Protein AF-A0A1B6HW30-F1 (afdb_monomer)

Foldseek 3Di:
DVVVVVVVVVVVVVVVVVVVVVVVVVVVVVVLVVLQQQQAAPPPRAGEAQQWWAFPVGHTHHPVVVVVDQADPPPRGGTDPDRPPVVNVSSVPRFHAQRLVVQPDPDTNDDPPCNVVPPSD

Nearest PDB structures (foldseek):
  3lrq-assembly1_A  TM=7.483E-01  e=4.569E-03  Homo sapiens
  3eb5-assembly1_A-2  TM=7.334E-01  e=6.913E-03  Homo sapiens
  3lrq-assembly1_D  TM=6.960E-01  e=7.936E-03  Homo sapiens
  4s3o-assembly2_B  TM=6.764E-01  e=7.936E-03  Homo sapiens
  6yxy-assembly1_BX  TM=4.081E-01  e=6.568E-01  Trypanosoma brucei brucei

Secondary structure (DSSP, 8-state):
-HHHHHHHHHHHHHHHHHHHHHHHHHHHHHHHHHHHHHTB-TTT-PBP-TT-EEETTS-EE-HHHHTT-SS-TTT-PPEE----HHHHHHHHHSPPBPGGGGTT---BSPPTTHHHH-TT-

Solvent-accessible surface area (backbone atoms only — not comparable to full-atom values): 7160 Å² total; per-residue (Å²): 108,73,68,58,55,51,50,53,52,51,53,51,52,53,49,54,53,48,55,55,47,52,54,52,50,50,54,53,49,52,54,50,53,53,54,47,59,71,41,28,15,88,84,79,67,45,75,44,57,78,70,40,43,33,24,79,87,64,58,59,34,31,49,80,61,44,76,79,48,86,43,36,90,88,76,64,37,49,66,48,99,70,79,59,62,70,59,36,54,49,51,72,69,47,74,51,60,42,91,33,40,88,68,65,42,84,46,67,57,53,60,90,67,41,79,82,72,41,93,44,109

Organism: NCBI:txid320908

Structure (mmCIF, N/CA/C/O backbone):
data_AF-A0A1B6HW30-F1
#
_entry.id   AF-A0A1B6HW30-F1
#
loop_
_atom_site.group_PDB
_atom_site.id
_atom_site.type_symbol
_atom_site.label_atom_id
_atom_site.label_alt_id
_atom_site.label_comp_id
_atom_site.label_asym_id
_atom_site.label_entity_id
_atom_site.label_seq_id
_atom_site.pdbx_PDB_ins_code
_atom_site.Cartn_x
_atom_site.Cartn_y
_atom_site.Cartn_z
_atom_site.occupancy
_atom_site.B_iso_or_equiv
_atom_site.auth_seq_id
_atom_site.auth_comp_id
_atom_site.auth_asym_id
_atom_site.auth_atom_id
_atom_site.pdbx_PDB_model_num
ATOM 1 N N . ILE A 1 1 ? 33.953 -3.166 -46.923 1.00 70.38 1 ILE A N 1
ATOM 2 C CA . ILE A 1 1 ? 34.225 -4.125 -45.821 1.00 70.38 1 ILE A CA 1
ATOM 3 C C . ILE A 1 1 ? 34.407 -3.382 -44.494 1.00 70.38 1 ILE A C 1
ATOM 5 O O . ILE A 1 1 ? 33.561 -3.564 -43.636 1.00 70.38 1 ILE A O 1
ATOM 9 N N . PHE A 1 2 ? 35.380 -2.468 -44.360 1.00 80.56 2 PHE A N 1
ATOM 10 C CA . PHE A 1 2 ? 35.618 -1.689 -43.124 1.00 80.56 2 PHE A CA 1
ATOM 11 C C . PHE A 1 2 ? 34.392 -0.908 -42.595 1.00 80.56 2 PHE A C 1
ATOM 13 O O . PHE A 1 2 ? 34.020 -1.033 -41.431 1.00 80.56 2 PHE A O 1
ATOM 20 N N . TYR A 1 3 ? 33.698 -0.166 -43.465 1.00 74.44 3 TYR A N 1
ATOM 21 C CA . TYR A 1 3 ? 32.482 0.569 -43.082 1.00 74.44 3 TYR A CA 1
ATOM 22 C C . TYR A 1 3 ? 31.331 -0.350 -42.648 1.00 74.44 3 TYR A C 1
ATOM 24 O O . TYR A 1 3 ? 30.597 -0.030 -41.720 1.00 74.44 3 TYR A O 1
ATOM 32 N N . LEU A 1 4 ? 31.198 -1.522 -43.279 1.00 83.69 4 LEU A N 1
ATOM 33 C CA . LEU A 1 4 ? 30.151 -2.489 -42.944 1.00 83.69 4 LEU A CA 1
ATOM 34 C C . LEU A 1 4 ? 30.411 -3.127 -41.574 1.00 83.69 4 LEU A C 1
ATOM 36 O O . LEU A 1 4 ? 29.496 -3.231 -40.766 1.00 83.69 4 LEU A O 1
ATOM 40 N N . THR A 1 5 ? 31.664 -3.485 -41.277 1.00 84.56 5 THR A N 1
ATOM 41 C CA . THR A 1 5 ? 32.048 -3.986 -39.950 1.00 84.56 5 THR A CA 1
ATOM 42 C C . THR A 1 5 ? 31.834 -2.937 -38.861 1.00 84.56 5 THR A C 1
ATOM 44 O O . THR A 1 5 ? 31.386 -3.279 -37.773 1.00 84.56 5 THR A O 1
ATOM 47 N N . GLN A 1 6 ? 32.081 -1.655 -39.153 1.00 85.12 6 GLN A N 1
ATOM 48 C CA . GLN A 1 6 ? 31.838 -0.568 -38.205 1.00 85.12 6 GLN A CA 1
ATOM 49 C C . GLN A 1 6 ? 30.338 -0.369 -37.927 1.00 85.12 6 GLN A C 1
ATOM 51 O O . GLN A 1 6 ? 29.952 -0.229 -36.770 1.00 85.12 6 GLN A O 1
ATOM 56 N N . LEU A 1 7 ? 29.488 -0.428 -38.958 1.00 86.44 7 LEU A N 1
ATOM 57 C CA . LEU A 1 7 ? 28.029 -0.354 -38.807 1.00 86.44 7 LEU A CA 1
ATOM 58 C C . LEU A 1 7 ? 27.461 -1.531 -38.002 1.00 86.44 7 LEU A C 1
ATOM 60 O O . LEU A 1 7 ? 26.622 -1.318 -37.132 1.00 86.44 7 LEU A O 1
ATOM 64 N N . ILE A 1 8 ? 27.946 -2.754 -38.242 1.00 91.00 8 ILE A N 1
ATOM 65 C CA . ILE A 1 8 ? 27.538 -3.944 -37.476 1.00 91.00 8 ILE A CA 1
ATOM 66 C C . ILE A 1 8 ? 27.928 -3.795 -36.000 1.00 91.00 8 ILE A C 1
ATOM 68 O O . ILE A 1 8 ? 27.111 -4.071 -35.123 1.00 91.00 8 ILE A O 1
ATOM 72 N N . SER A 1 9 ? 29.142 -3.315 -35.713 1.00 89.50 9 SER A N 1
ATOM 73 C CA . SER A 1 9 ? 29.581 -3.050 -34.338 1.00 89.50 9 SER A CA 1
ATOM 74 C C . SER A 1 9 ? 28.716 -1.994 -33.646 1.00 89.50 9 SER A C 1
ATOM 76 O O . SER A 1 9 ? 28.343 -2.185 -32.493 1.00 89.50 9 SER A O 1
ATOM 78 N N . ILE A 1 10 ? 28.347 -0.913 -34.342 1.00 90.06 10 ILE A N 1
ATOM 79 C CA . ILE A 1 10 ? 27.452 0.123 -33.800 1.00 90.06 10 ILE A CA 1
ATOM 80 C C . ILE A 1 10 ? 26.062 -0.454 -33.516 1.00 90.06 10 ILE A C 1
ATOM 82 O O . ILE A 1 10 ? 25.543 -0.257 -32.422 1.00 90.06 10 ILE A O 1
ATOM 86 N N . HIS A 1 11 ? 25.479 -1.208 -34.454 1.00 89.06 11 HIS A N 1
ATOM 87 C CA . HIS A 1 11 ? 24.174 -1.845 -34.257 1.00 89.06 11 HIS A CA 1
ATOM 88 C C . HIS A 1 11 ? 24.187 -2.807 -33.063 1.00 89.06 11 HIS A C 1
ATOM 90 O O . HIS A 1 11 ? 23.262 -2.801 -32.255 1.00 89.06 11 HIS A O 1
ATOM 96 N N . LYS A 1 12 ? 25.255 -3.604 -32.915 1.00 92.06 12 LYS A N 1
ATOM 97 C CA . LYS A 1 12 ? 25.429 -4.506 -31.773 1.00 92.06 12 LYS A CA 1
ATOM 98 C C . LYS A 1 12 ? 25.467 -3.740 -30.447 1.00 92.06 12 LYS A C 1
ATOM 100 O O . LYS A 1 12 ? 24.719 -4.086 -29.544 1.00 92.06 12 LYS A O 1
ATOM 105 N N . ILE A 1 13 ? 26.260 -2.669 -30.363 1.00 91.69 13 ILE A N 1
ATOM 106 C CA . ILE A 1 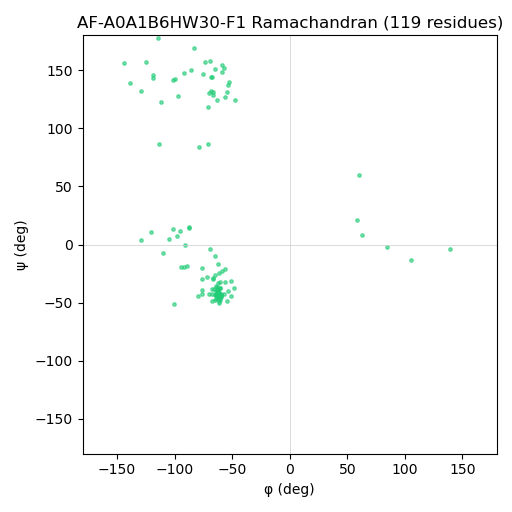13 ? 26.335 -1.818 -29.164 1.00 91.69 13 ILE A CA 1
ATOM 107 C C . ILE A 1 13 ? 24.971 -1.183 -28.855 1.00 91.69 13 ILE A C 1
ATOM 109 O O . ILE A 1 13 ? 24.563 -1.122 -27.699 1.00 91.69 13 ILE A O 1
ATOM 113 N N . MET A 1 14 ? 24.248 -0.705 -29.873 1.00 89.50 14 MET A N 1
ATOM 114 C CA . MET A 1 14 ? 22.914 -0.125 -29.687 1.00 89.50 14 MET A CA 1
ATOM 115 C C . MET A 1 14 ? 21.904 -1.156 -29.169 1.00 89.50 14 MET A C 1
ATOM 117 O O . MET A 1 14 ? 21.152 -0.833 -28.255 1.00 89.50 14 MET A O 1
ATOM 121 N N . SER A 1 15 ? 21.922 -2.381 -29.706 1.00 89.81 15 SER A N 1
ATOM 122 C CA . SER A 1 15 ? 21.086 -3.491 -29.228 1.00 89.81 15 SER A CA 1
ATOM 123 C C . SER A 1 15 ? 21.408 -3.844 -27.776 1.00 89.81 15 SER A C 1
ATOM 125 O O . SER A 1 15 ? 20.513 -3.846 -26.945 1.00 89.81 15 SER A O 1
ATOM 127 N N . GLU A 1 16 ? 22.688 -4.040 -27.443 1.00 91.94 16 GLU A N 1
ATOM 128 C CA . GLU A 1 16 ? 23.123 -4.377 -26.079 1.00 91.94 16 GLU A CA 1
ATOM 129 C C . GLU A 1 16 ? 22.740 -3.287 -25.063 1.00 91.94 16 GLU A C 1
ATOM 131 O O . GLU A 1 16 ? 22.343 -3.586 -23.936 1.00 91.94 16 GLU A O 1
ATOM 136 N N . ASN A 1 17 ? 22.821 -2.012 -25.457 1.00 91.38 17 ASN A N 1
ATOM 137 C CA . ASN A 1 17 ? 22.382 -0.899 -24.617 1.00 91.38 17 ASN A CA 1
ATOM 138 C C . ASN A 1 17 ? 20.862 -0.889 -24.402 1.00 91.38 17 ASN A C 1
ATOM 140 O O . ASN A 1 17 ? 20.419 -0.553 -23.302 1.00 91.38 17 ASN A O 1
ATOM 144 N N . LEU A 1 18 ? 20.074 -1.223 -25.431 1.00 91.00 18 LEU A N 1
ATOM 145 C CA . LEU A 1 18 ? 18.617 -1.296 -25.332 1.00 91.00 18 LEU A CA 1
ATOM 146 C C . LEU A 1 18 ? 18.196 -2.453 -24.421 1.00 91.00 18 LEU A C 1
ATOM 148 O O . LEU A 1 18 ? 17.463 -2.217 -23.464 1.00 91.00 18 LEU A O 1
ATOM 152 N N . ASP A 1 19 ? 18.755 -3.646 -24.631 1.00 92.75 19 ASP A N 1
ATOM 153 C CA . ASP A 1 19 ? 18.512 -4.824 -23.789 1.00 92.75 19 ASP A CA 1
ATOM 154 C C . ASP A 1 19 ? 18.879 -4.531 -22.320 1.00 92.75 19 ASP A C 1
ATOM 156 O O . ASP A 1 19 ? 18.142 -4.847 -21.383 1.00 92.75 19 ASP A O 1
ATOM 160 N N . GLY A 1 20 ? 20.009 -3.846 -22.103 1.00 92.31 20 GLY A N 1
ATOM 161 C CA . GLY A 1 20 ? 20.446 -3.428 -20.773 1.00 92.31 20 GLY A CA 1
ATOM 162 C C . GLY A 1 20 ? 19.538 -2.381 -20.114 1.00 92.31 20 GLY A C 1
ATOM 163 O O . GLY A 1 20 ? 19.455 -2.330 -18.884 1.00 92.31 20 GLY A O 1
ATOM 164 N N . LEU A 1 21 ? 18.861 -1.536 -20.896 1.00 93.19 21 LEU A N 1
ATOM 165 C CA . LEU A 1 21 ? 17.867 -0.590 -20.388 1.00 93.19 21 LEU A CA 1
ATOM 166 C C . LEU A 1 21 ? 16.554 -1.302 -20.045 1.00 93.19 21 LEU A C 1
ATOM 168 O O . LEU A 1 21 ? 15.985 -1.028 -18.989 1.00 93.19 21 LEU A O 1
ATOM 172 N N . GLU A 1 22 ? 16.101 -2.224 -20.895 1.00 94.44 22 GLU A N 1
ATOM 173 C CA . GLU A 1 22 ? 14.892 -3.021 -20.668 1.00 94.44 22 GLU A CA 1
ATOM 174 C C . GLU A 1 22 ? 14.990 -3.847 -19.382 1.00 94.44 22 GLU A C 1
ATOM 176 O O . GLU A 1 22 ? 14.067 -3.819 -18.567 1.00 94.44 22 GLU A O 1
ATOM 181 N N . GLU A 1 23 ? 16.128 -4.500 -19.128 1.00 95.31 23 GLU A N 1
ATOM 182 C CA . GLU A 1 23 ? 16.308 -5.283 -17.899 1.00 95.31 23 GLU A CA 1
ATOM 183 C C . GLU A 1 23 ? 16.299 -4.393 -16.644 1.00 95.31 23 GLU A C 1
ATOM 185 O O . GLU A 1 23 ? 15.678 -4.737 -15.637 1.00 95.31 23 GLU A O 1
ATOM 190 N N . LYS A 1 24 ? 16.899 -3.195 -16.705 1.00 94.56 24 LYS A N 1
ATOM 191 C CA . LYS A 1 24 ? 16.829 -2.222 -15.599 1.00 94.56 24 LYS A CA 1
ATOM 192 C C . LYS A 1 24 ? 15.405 -1.729 -15.361 1.00 94.56 24 LYS A C 1
ATOM 194 O O . LYS A 1 24 ? 14.980 -1.616 -14.212 1.00 94.56 24 LYS A O 1
ATOM 199 N N . LEU A 1 25 ? 14.665 -1.425 -16.428 1.00 94.06 25 LEU A N 1
ATOM 200 C CA . LEU A 1 25 ? 13.264 -1.010 -16.331 1.00 94.06 25 LEU A CA 1
ATOM 201 C C . LEU A 1 25 ? 12.406 -2.121 -15.725 1.00 94.06 25 LEU 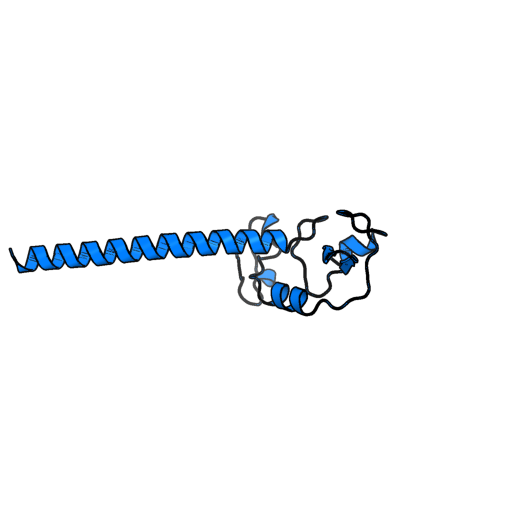A C 1
ATOM 203 O O . LEU A 1 25 ? 11.563 -1.847 -14.871 1.00 94.06 25 LEU A O 1
ATOM 207 N N . ARG A 1 26 ? 12.663 -3.373 -16.105 1.00 93.12 26 ARG A N 1
ATOM 208 C CA . ARG A 1 26 ? 12.010 -4.548 -15.531 1.00 93.12 26 ARG A CA 1
ATOM 209 C C . ARG A 1 26 ? 12.307 -4.693 -14.039 1.00 93.12 26 ARG A C 1
ATOM 211 O O . ARG A 1 26 ? 11.373 -4.897 -13.267 1.00 93.12 26 ARG A O 1
ATOM 218 N N . GLU A 1 27 ? 13.560 -4.536 -13.614 1.00 94.50 27 GLU A N 1
ATOM 219 C CA . GLU A 1 27 ? 13.931 -4.579 -12.193 1.00 94.50 27 GLU A CA 1
ATOM 220 C C . GLU A 1 27 ? 13.212 -3.484 -11.386 1.00 94.50 27 GLU A C 1
ATOM 222 O O . GLU A 1 27 ? 12.629 -3.757 -10.333 1.00 94.50 27 GLU A O 1
ATOM 227 N N . VAL A 1 28 ? 13.198 -2.248 -11.898 1.00 93.12 28 VAL A N 1
ATOM 228 C CA . VAL A 1 28 ? 12.481 -1.126 -11.271 1.00 93.12 28 VAL A CA 1
ATOM 229 C C . VAL A 1 28 ? 10.978 -1.406 -11.205 1.00 93.12 28 VAL A C 1
ATOM 231 O O . VAL A 1 28 ? 10.360 -1.168 -10.167 1.00 93.12 28 VAL A O 1
ATOM 234 N N . GLY A 1 29 ? 10.398 -1.958 -12.272 1.00 89.69 29 GLY A N 1
ATOM 235 C CA . GLY A 1 29 ? 8.991 -2.347 -12.323 1.00 89.69 29 GLY A CA 1
ATOM 236 C C . GLY A 1 29 ? 8.629 -3.391 -11.266 1.00 89.69 29 GLY A C 1
ATOM 237 O O . GLY A 1 29 ? 7.623 -3.240 -10.577 1.00 89.69 29 GLY A O 1
ATOM 238 N N . ILE A 1 30 ? 9.471 -4.410 -11.066 1.00 90.31 30 ILE A N 1
ATOM 239 C CA . ILE A 1 30 ? 9.258 -5.433 -10.029 1.00 90.31 30 ILE A CA 1
ATOM 240 C C . ILE A 1 30 ? 9.256 -4.799 -8.635 1.00 90.31 30 ILE A C 1
ATOM 242 O O . ILE A 1 30 ? 8.316 -5.016 -7.869 1.00 90.31 30 ILE A O 1
ATOM 246 N N . ARG A 1 31 ? 10.249 -3.958 -8.323 1.00 92.94 31 ARG A N 1
ATOM 247 C CA . ARG A 1 31 ? 10.321 -3.260 -7.026 1.00 92.94 31 ARG A CA 1
ATOM 248 C C . ARG A 1 31 ? 9.109 -2.358 -6.794 1.00 92.94 31 ARG A C 1
ATOM 250 O O . ARG A 1 31 ? 8.604 -2.262 -5.679 1.00 92.94 31 ARG A O 1
ATOM 257 N N . LEU A 1 32 ? 8.621 -1.701 -7.844 1.00 90.69 32 LEU A N 1
ATOM 258 C CA . LEU A 1 32 ? 7.432 -0.859 -7.771 1.00 90.69 32 LEU A CA 1
ATOM 259 C C . LEU A 1 32 ? 6.175 -1.673 -7.427 1.00 90.69 32 LEU A C 1
ATOM 261 O O . LEU A 1 32 ? 5.406 -1.262 -6.558 1.00 90.69 32 LEU A O 1
ATOM 265 N N . LEU A 1 33 ? 6.001 -2.845 -8.046 1.00 87.12 33 LEU A N 1
ATOM 266 C CA . LEU A 1 33 ? 4.903 -3.768 -7.734 1.00 87.12 33 LEU A CA 1
ATOM 267 C C . LEU A 1 33 ? 4.975 -4.272 -6.284 1.00 87.12 33 LEU A C 1
ATOM 269 O O . LEU A 1 33 ? 3.947 -4.424 -5.625 1.00 87.12 33 LEU A O 1
ATOM 273 N N . GLU A 1 34 ? 6.175 -4.529 -5.763 1.00 91.06 34 GLU A N 1
ATOM 274 C CA . GLU A 1 34 ? 6.371 -4.913 -4.360 1.00 91.06 34 GLU A CA 1
ATOM 275 C C . GLU A 1 34 ? 5.958 -3.790 -3.401 1.00 91.06 34 GLU A C 1
ATOM 277 O O . GLU A 1 34 ? 5.243 -4.046 -2.431 1.00 91.06 34 GLU A O 1
ATOM 282 N N . LEU A 1 35 ? 6.334 -2.540 -3.694 1.00 92.00 35 LEU A N 1
ATOM 283 C CA . LEU A 1 35 ? 5.922 -1.378 -2.900 1.00 92.00 35 LEU A CA 1
ATOM 284 C C . LEU A 1 35 ? 4.403 -1.173 -2.918 1.00 92.00 35 LEU A C 1
ATOM 286 O O . LEU A 1 35 ? 3.820 -0.861 -1.881 1.00 92.00 35 LEU A O 1
ATOM 290 N N . GLN A 1 36 ? 3.750 -1.386 -4.063 1.00 89.06 36 GLN A N 1
ATOM 291 C CA . GLN A 1 36 ? 2.289 -1.328 -4.159 1.00 89.06 36 GLN A CA 1
ATOM 292 C C . GLN A 1 36 ? 1.620 -2.380 -3.272 1.00 89.06 36 GLN A C 1
ATOM 294 O O . GLN A 1 36 ? 0.683 -2.050 -2.551 1.00 89.06 36 GLN A O 1
ATOM 299 N N . LYS A 1 37 ? 2.136 -3.615 -3.255 1.00 89.38 37 LYS A N 1
ATOM 300 C CA . LYS A 1 37 ? 1.626 -4.681 -2.376 1.00 89.38 37 LYS A CA 1
ATOM 301 C C . LYS A 1 37 ? 1.810 -4.352 -0.896 1.00 89.38 37 LYS A C 1
ATOM 303 O O . LYS A 1 37 ? 0.931 -4.640 -0.090 1.00 89.38 37 LYS A O 1
ATOM 308 N N . LEU A 1 38 ? 2.932 -3.733 -0.522 1.00 92.44 38 LEU A N 1
ATOM 309 C CA . LEU A 1 38 ? 3.153 -3.258 0.851 1.00 92.44 38 LEU A CA 1
ATOM 310 C C . LEU A 1 38 ? 2.173 -2.147 1.252 1.00 92.44 38 LEU A C 1
ATOM 312 O O . LEU A 1 38 ? 1.879 -1.987 2.435 1.00 92.44 38 LEU A O 1
ATOM 316 N N . ALA A 1 39 ? 1.664 -1.400 0.274 1.00 93.12 39 ALA A N 1
ATOM 317 C CA . ALA A 1 39 ? 0.651 -0.372 0.448 1.00 93.12 39 ALA A CA 1
ATOM 318 C C . ALA A 1 39 ? -0.790 -0.914 0.365 1.00 93.12 39 ALA A C 1
ATOM 320 O O . ALA A 1 39 ? -1.722 -0.125 0.242 1.00 93.12 39 ALA A O 1
ATOM 321 N N . GLU A 1 40 ? -1.012 -2.227 0.450 1.00 93.12 40 GLU A N 1
ATOM 322 C CA . GLU A 1 40 ? -2.351 -2.812 0.559 1.00 93.12 40 GLU A CA 1
ATOM 323 C C . GLU A 1 40 ? -2.766 -3.005 2.023 1.00 93.12 40 GLU A C 1
ATOM 325 O O . GLU A 1 40 ? -1.965 -3.302 2.912 1.00 93.12 40 GLU A O 1
ATOM 330 N N . CYS A 1 41 ? -4.064 -2.880 2.293 1.00 95.25 41 CYS A N 1
ATOM 331 C CA . CYS A 1 41 ? -4.607 -3.206 3.599 1.00 95.25 41 CYS A CA 1
ATOM 332 C C . CYS A 1 41 ? -4.481 -4.720 3.859 1.00 95.25 41 CYS A C 1
ATOM 334 O O . CYS A 1 41 ? -5.017 -5.506 3.077 1.00 95.25 41 CYS A O 1
ATOM 336 N N . PRO A 1 42 ? -3.916 -5.163 4.999 1.00 95.75 42 PRO A N 1
ATOM 337 C CA . PRO A 1 42 ? -3.713 -6.589 5.285 1.00 95.75 42 PRO A CA 1
ATOM 338 C C . PRO A 1 42 ? -5.015 -7.369 5.543 1.00 95.75 42 PRO A C 1
ATOM 340 O O . PRO A 1 42 ? -4.975 -8.572 5.782 1.00 95.75 42 PRO A O 1
ATOM 343 N N . VAL A 1 43 ? -6.162 -6.684 5.569 1.00 96.25 43 VAL A N 1
ATOM 344 C CA . VAL A 1 43 ? -7.477 -7.275 5.853 1.00 96.25 43 VAL A CA 1
ATOM 345 C C . VAL A 1 43 ? -8.254 -7.522 4.565 1.00 96.25 43 VAL A C 1
ATOM 347 O O . VAL A 1 43 ? -8.766 -8.617 4.358 1.00 96.25 43 VAL A O 1
ATOM 350 N N . CYS A 1 44 ? -8.368 -6.505 3.709 1.00 94.06 44 CYS A N 1
ATOM 351 C CA . CYS A 1 44 ? -9.167 -6.575 2.486 1.00 94.06 44 CYS A CA 1
ATOM 352 C C . CYS A 1 44 ? -8.334 -6.591 1.200 1.00 94.06 44 CYS A C 1
ATOM 354 O O . CYS A 1 44 ? -8.902 -6.775 0.128 1.00 94.06 44 CYS A O 1
ATOM 356 N N . PHE A 1 45 ? -7.016 -6.393 1.299 1.00 91.50 45 PHE A N 1
ATOM 357 C CA . PHE A 1 45 ? -6.078 -6.345 0.174 1.00 91.50 45 PHE A CA 1
ATOM 358 C C . PHE A 1 45 ? -6.404 -5.261 -0.869 1.00 91.50 45 PHE A C 1
ATOM 360 O O . PHE A 1 45 ? -5.987 -5.340 -2.022 1.00 91.50 45 PHE A O 1
ATOM 3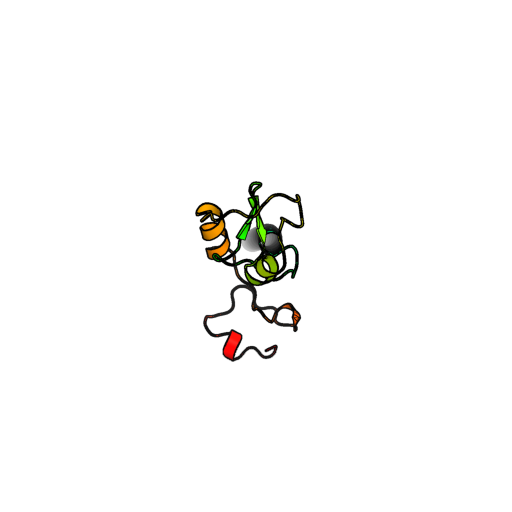67 N N . TYR A 1 46 ? -7.174 -4.240 -0.489 1.00 89.69 46 TYR A N 1
ATOM 368 C CA . TYR A 1 46 ? -7.323 -3.029 -1.293 1.00 89.69 46 TYR A CA 1
ATOM 369 C C . TYR A 1 46 ? -6.198 -2.038 -0.971 1.00 89.69 46 TYR A C 1
ATOM 371 O O . TYR A 1 46 ? -5.732 -2.025 0.175 1.00 89.69 46 TYR A O 1
ATOM 379 N N . PRO A 1 47 ? -5.784 -1.196 -1.937 1.00 90.12 47 PRO A N 1
ATOM 380 C CA . PRO A 1 47 ? -4.799 -0.147 -1.702 1.00 90.12 47 PRO A CA 1
ATOM 381 C C . PRO A 1 47 ? -5.180 0.751 -0.518 1.00 90.12 47 PRO A C 1
ATOM 383 O O . PRO A 1 47 ? -6.348 1.097 -0.330 1.00 90.12 47 PRO A O 1
ATOM 386 N N . LEU A 1 48 ? -4.190 1.124 0.287 1.00 93.12 48 LEU A N 1
ATOM 387 C CA . LEU A 1 48 ? -4.324 2.110 1.352 1.00 93.12 48 LEU A CA 1
ATOM 388 C C . LEU A 1 48 ? -4.382 3.521 0.757 1.00 93.12 48 LEU A C 1
ATOM 390 O O . LEU A 1 48 ? -3.713 3.834 -0.227 1.00 93.12 48 LEU A O 1
ATOM 394 N N . ASP A 1 49 ? -5.143 4.393 1.408 1.00 89.31 49 ASP A N 1
ATOM 395 C CA . ASP A 1 49 ? -5.171 5.825 1.135 1.00 89.31 49 ASP A CA 1
ATOM 396 C C . ASP A 1 49 ? -4.622 6.621 2.333 1.00 89.31 49 ASP A C 1
ATOM 398 O O . ASP A 1 49 ? -4.267 6.077 3.385 1.00 89.31 49 ASP A O 1
ATOM 402 N N . VAL A 1 50 ? -4.547 7.943 2.190 1.00 87.69 50 VAL A N 1
ATOM 403 C CA . VAL A 1 50 ? -4.095 8.851 3.259 1.00 87.69 50 VAL A CA 1
ATOM 404 C C . VAL A 1 50 ? -5.023 8.887 4.480 1.00 87.69 50 VAL A C 1
ATOM 406 O O . VAL A 1 50 ? -4.657 9.461 5.504 1.00 87.69 50 VAL A O 1
ATOM 409 N N . ALA A 1 51 ? -6.213 8.286 4.389 1.00 88.56 51 ALA A N 1
ATOM 410 C CA . ALA A 1 51 ? -7.175 8.155 5.477 1.00 88.56 51 ALA A CA 1
ATOM 411 C C . ALA A 1 51 ? -7.052 6.806 6.216 1.00 88.56 51 ALA A C 1
ATOM 413 O O . ALA A 1 51 ? -7.918 6.460 7.027 1.00 88.56 51 ALA A O 1
ATOM 414 N N . HIS A 1 52 ? -5.983 6.039 5.974 1.00 94.44 52 HIS A N 1
ATOM 415 C CA . HIS A 1 52 ? -5.693 4.827 6.734 1.00 94.44 52 HIS A CA 1
ATOM 416 C C . HIS A 1 52 ? -5.527 5.102 8.236 1.00 94.44 52 HIS A C 1
ATOM 418 O O . HIS A 1 52 ? -5.149 6.184 8.685 1.00 94.44 52 HIS A O 1
ATOM 424 N N . SER A 1 53 ? -5.792 4.075 9.037 1.00 95.06 53 SER A N 1
ATOM 425 C CA . SER A 1 53 ? -5.500 4.060 10.468 1.00 95.06 53 SER A CA 1
ATOM 426 C C . SER A 1 53 ? -4.210 3.294 10.720 1.00 95.06 53 SER A C 1
ATOM 428 O O . SER A 1 53 ? -3.967 2.260 10.098 1.00 95.06 53 SER A O 1
ATOM 430 N N . GLN A 1 54 ? -3.404 3.764 11.669 1.00 95.62 54 GLN A N 1
ATOM 431 C CA . GLN A 1 54 ? -2.139 3.134 12.034 1.00 95.62 54 GLN A CA 1
ATOM 432 C C . GLN A 1 54 ? -2.161 2.690 13.499 1.00 95.62 54 GLN A C 1
ATOM 434 O O . GLN A 1 54 ? -2.731 3.365 14.358 1.00 95.62 54 GLN A O 1
ATOM 439 N N . CYS A 1 55 ? -1.542 1.552 13.809 1.00 96.12 55 CYS A N 1
ATOM 440 C CA . CYS A 1 55 ? -1.293 1.153 15.197 1.00 96.12 55 CYS A CA 1
ATOM 441 C C . CYS A 1 55 ? -0.024 1.794 15.774 1.00 96.12 55 CYS A C 1
ATOM 443 O O . CYS A 1 55 ? 0.798 2.341 15.032 1.00 96.12 55 CYS A O 1
ATOM 445 N N . ARG A 1 56 ? 0.174 1.682 17.096 1.00 95.69 56 ARG A N 1
ATOM 446 C CA . ARG A 1 56 ? 1.379 2.190 17.787 1.00 95.69 56 ARG A CA 1
ATOM 447 C C . ARG A 1 56 ? 2.700 1.732 17.154 1.00 95.69 56 ARG A C 1
ATOM 449 O O . ARG A 1 56 ? 3.659 2.494 17.163 1.00 95.69 56 ARG A O 1
ATOM 456 N N . ASN A 1 57 ? 2.724 0.538 16.56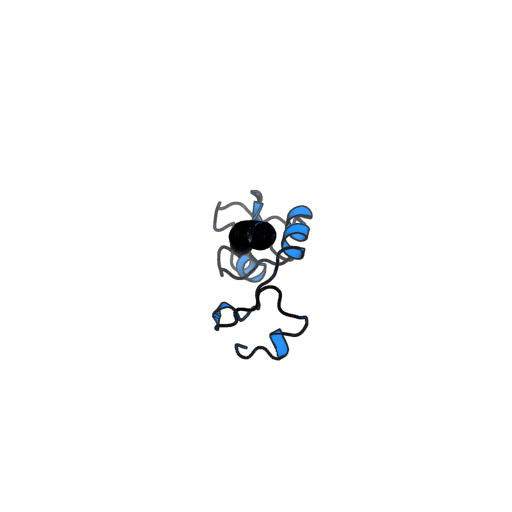1 1.00 95.69 57 ASN A N 1
ATOM 457 C CA . ASN A 1 57 ? 3.920 -0.048 15.947 1.00 95.69 57 ASN A CA 1
ATOM 458 C C . ASN A 1 57 ? 4.101 0.267 14.456 1.00 95.69 57 ASN A C 1
ATOM 460 O O . ASN A 1 57 ? 5.062 -0.212 13.866 1.00 95.69 57 ASN A O 1
ATOM 464 N N . GLY A 1 58 ? 3.199 1.014 13.812 1.00 93.50 58 GLY A N 1
ATOM 465 C CA . GLY A 1 58 ? 3.382 1.371 12.397 1.00 93.50 58 GLY A CA 1
ATOM 466 C C . GLY A 1 58 ? 2.518 0.627 11.385 1.00 93.50 58 GLY A C 1
ATOM 467 O O . GLY A 1 58 ? 2.427 1.075 10.250 1.00 93.50 58 GLY A O 1
ATOM 468 N N . HIS A 1 59 ? 1.845 -0.466 11.757 1.00 95.75 59 HIS A N 1
ATOM 469 C CA . HIS A 1 59 ? 0.990 -1.185 10.807 1.00 95.75 59 HIS A CA 1
ATOM 470 C C . HIS A 1 59 ? -0.239 -0.364 10.416 1.00 95.75 59 HIS A C 1
ATOM 472 O O . HIS A 1 59 ? -0.946 0.128 11.302 1.00 95.75 59 HIS A O 1
ATOM 478 N N . ALA A 1 60 ? -0.500 -0.285 9.112 1.00 95.75 60 ALA A N 1
ATOM 479 C CA . ALA A 1 60 ? -1.609 0.449 8.521 1.00 95.75 60 ALA A CA 1
ATOM 480 C C . ALA A 1 60 ? -2.770 -0.480 8.125 1.00 95.75 60 ALA A C 1
ATOM 482 O O . ALA A 1 60 ? -2.574 -1.592 7.636 1.00 95.75 60 ALA A O 1
ATOM 483 N N . VAL A 1 61 ? -3.997 -0.009 8.339 1.00 96.50 61 VAL A N 1
ATOM 484 C CA . VAL A 1 61 ? -5.252 -0.667 7.954 1.00 96.50 61 VAL A CA 1
ATOM 485 C C . VAL A 1 61 ? -6.190 0.408 7.402 1.00 96.50 61 VAL A C 1
ATOM 487 O O . VAL A 1 61 ? -6.243 1.513 7.942 1.00 96.50 61 VAL A O 1
ATOM 490 N N . CYS A 1 62 ? -6.926 0.125 6.323 1.00 95.44 62 CYS A N 1
ATOM 491 C CA . CYS A 1 62 ? -7.851 1.107 5.755 1.00 95.44 62 CYS A CA 1
ATOM 492 C C . CYS A 1 62 ? -8.990 1.433 6.736 1.00 95.44 62 CYS A C 1
ATOM 494 O O . CYS A 1 62 ? -9.396 0.597 7.549 1.00 95.44 62 CYS A O 1
ATOM 496 N N . SER A 1 63 ? -9.528 2.649 6.646 1.00 92.50 63 SER A N 1
ATOM 497 C CA . SER A 1 63 ? -10.577 3.162 7.541 1.00 92.50 63 SER A CA 1
ATOM 498 C C . SER A 1 63 ? -11.807 2.243 7.620 1.00 92.50 63 SER A C 1
ATOM 500 O O . SER A 1 63 ? -12.335 1.990 8.706 1.00 92.50 63 SER A O 1
ATOM 502 N N . SER A 1 64 ? -12.217 1.666 6.487 1.00 94.19 64 SER A N 1
ATOM 503 C CA . SER A 1 64 ? -13.348 0.737 6.404 1.00 94.19 64 SER A CA 1
ATOM 504 C C . SER A 1 64 ? -13.112 -0.554 7.194 1.00 94.19 64 SER A C 1
ATOM 506 O O . SER A 1 64 ? -14.019 -1.021 7.885 1.00 94.19 64 SER A O 1
ATOM 508 N N . CYS A 1 65 ? -11.898 -1.109 7.164 1.00 96.31 65 CYS A N 1
ATOM 509 C CA . CYS A 1 65 ? -11.551 -2.301 7.939 1.00 96.31 65 CYS A CA 1
ATOM 510 C C . CYS A 1 65 ? -11.343 -1.979 9.421 1.00 96.31 65 CYS A C 1
ATOM 512 O O . CYS A 1 65 ? -11.805 -2.739 10.272 1.00 96.31 65 CYS A O 1
ATOM 514 N N . THR A 1 66 ? -10.719 -0.843 9.745 1.00 94.94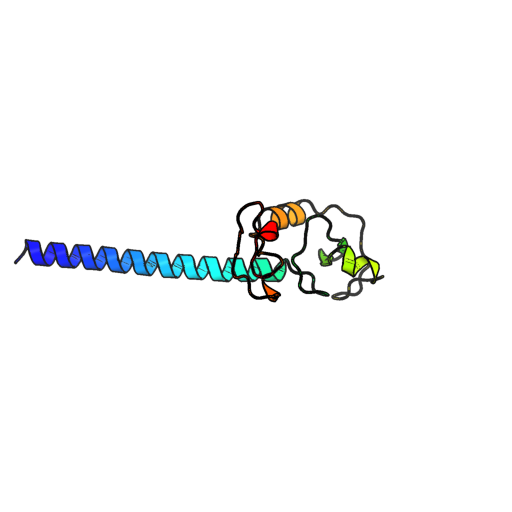 66 THR A N 1
ATOM 515 C CA . THR A 1 66 ? -10.500 -0.421 11.138 1.00 94.94 66 THR A CA 1
ATOM 516 C C . THR A 1 66 ? -11.814 -0.225 11.892 1.00 94.94 66 THR A C 1
ATOM 518 O O . THR A 1 66 ? -11.879 -0.552 13.070 1.00 94.94 66 THR A O 1
ATOM 521 N N . SER A 1 67 ? -12.897 0.196 11.225 1.00 92.94 67 SER A N 1
ATOM 522 C CA . SER A 1 67 ? -14.225 0.323 11.857 1.00 92.94 67 SER A CA 1
ATOM 523 C C . SER A 1 67 ? -14.753 -0.972 12.502 1.00 92.94 67 SER A C 1
ATOM 525 O O . SER A 1 67 ? -15.615 -0.921 13.377 1.00 92.94 67 SER A O 1
ATOM 527 N N . LYS A 1 68 ? -14.228 -2.135 12.089 1.00 94.31 68 LYS A N 1
ATOM 528 C CA . LYS A 1 68 ? -14.603 -3.470 12.581 1.00 94.31 68 LYS A CA 1
ATOM 529 C C . LYS A 1 68 ? -13.556 -4.072 13.528 1.00 94.31 68 LYS A C 1
ATOM 531 O O . LYS A 1 68 ? -13.677 -5.237 13.904 1.00 94.31 68 LYS A O 1
ATOM 536 N N . LEU A 1 69 ? -12.507 -3.324 13.879 1.00 94.56 69 LEU A N 1
ATOM 537 C CA . LEU A 1 69 ? -11.348 -3.814 14.623 1.00 94.56 69 LEU A CA 1
ATOM 538 C C . LEU A 1 69 ? -11.045 -2.920 15.830 1.00 94.56 69 LEU A C 1
ATOM 540 O O . LEU A 1 69 ? -10.898 -1.712 15.703 1.00 94.56 69 LEU A O 1
ATOM 544 N N . ASN A 1 70 ? -10.847 -3.538 16.996 1.00 92.19 70 ASN A N 1
ATOM 545 C CA . ASN A 1 70 ? -10.434 -2.823 18.213 1.00 92.19 70 ASN A CA 1
ATOM 546 C C . 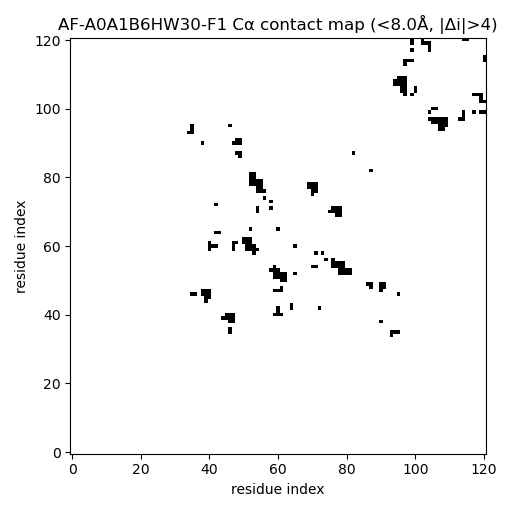ASN A 1 70 ? -8.905 -2.777 18.392 1.00 92.19 70 ASN A C 1
ATOM 548 O O . ASN A 1 70 ? -8.386 -1.964 19.153 1.00 92.19 70 ASN A O 1
ATOM 552 N N . MET A 1 71 ? -8.176 -3.669 17.716 1.00 96.81 71 MET A N 1
ATOM 553 C CA . MET A 1 71 ? -6.720 -3.809 17.803 1.00 96.81 71 MET A CA 1
ATOM 554 C C . MET A 1 71 ? -6.146 -4.185 16.439 1.00 96.81 71 MET A C 1
ATOM 556 O O . MET A 1 71 ? -6.833 -4.778 15.603 1.00 96.81 71 MET A O 1
ATOM 560 N N . CYS A 1 72 ? -4.868 -3.882 16.234 1.00 97.31 72 CYS A N 1
ATOM 561 C CA . CYS A 1 72 ? -4.135 -4.234 15.030 1.00 97.31 72 CYS A CA 1
ATOM 562 C C . CYS A 1 72 ? -4.185 -5.751 14.780 1.00 97.31 72 CYS A C 1
ATOM 564 O O . CYS A 1 72 ? -3.791 -6.526 15.657 1.00 97.31 72 CYS A O 1
ATOM 566 N N . PRO A 1 73 ? -4.601 -6.216 13.589 1.00 96.75 73 PRO A N 1
ATOM 567 C CA . PRO A 1 73 ? -4.684 -7.646 13.310 1.00 96.75 73 PRO A CA 1
ATOM 568 C C . PRO A 1 73 ? -3.300 -8.309 13.279 1.00 96.75 73 PRO A C 1
ATOM 570 O O . PRO A 1 73 ? -3.197 -9.474 13.670 1.00 96.75 73 PRO A O 1
ATOM 573 N N . LEU A 1 74 ? -2.260 -7.551 12.900 1.00 96.88 74 LEU A N 1
ATOM 574 C CA . LEU A 1 74 ? -0.883 -8.020 12.725 1.00 96.88 74 LEU A CA 1
ATOM 575 C C . LEU A 1 74 ? -0.111 -8.143 14.045 1.00 96.88 74 LEU A C 1
ATOM 577 O O . LEU A 1 74 ? 0.560 -9.143 14.263 1.00 96.88 74 LEU A O 1
ATOM 581 N N . CYS A 1 75 ? -0.215 -7.155 14.941 1.00 97.94 75 CYS A N 1
ATOM 582 C CA . CYS A 1 75 ? 0.597 -7.116 16.168 1.00 97.94 75 CYS A CA 1
ATOM 583 C C . CYS A 1 75 ? -0.193 -6.903 17.466 1.00 97.94 75 CYS A C 1
A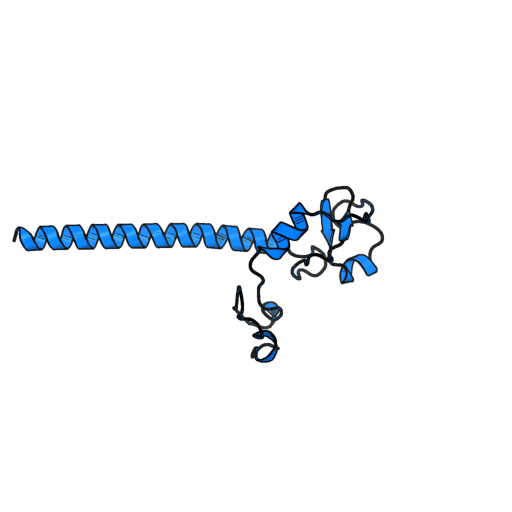TOM 585 O O . CYS A 1 75 ? 0.413 -6.763 18.519 1.00 97.94 75 CYS A O 1
ATOM 587 N N . LYS A 1 76 ? -1.529 -6.855 17.401 1.00 97.38 76 LYS A N 1
ATOM 588 C CA . LYS A 1 76 ? -2.449 -6.685 18.546 1.00 97.38 76 LYS A CA 1
ATOM 589 C C . LYS A 1 76 ? -2.328 -5.364 19.323 1.00 97.38 76 LYS A C 1
ATOM 591 O O . LYS A 1 76 ? -3.018 -5.189 20.317 1.00 97.38 76 LYS A O 1
ATOM 596 N N . GLU A 1 77 ? -1.546 -4.405 18.833 1.00 97.94 77 GLU A N 1
ATOM 597 C CA . GLU A 1 77 ? -1.471 -3.055 19.406 1.00 97.94 77 GLU A CA 1
ATOM 598 C C . GLU A 1 77 ? -2.705 -2.202 19.107 1.00 97.94 77 GLU A C 1
ATOM 600 O O . GLU A 1 77 ? -3.397 -2.401 18.106 1.00 97.94 77 GLU A O 1
ATOM 605 N N . GLN A 1 78 ? -2.939 -1.192 19.945 1.00 96.75 78 GLN A N 1
ATOM 606 C CA . GLN A 1 78 ? -4.017 -0.225 19.737 1.00 96.75 78 GLN A CA 1
ATOM 607 C C . GLN A 1 78 ? -3.762 0.657 18.508 1.00 96.75 78 GLN A C 1
ATOM 609 O O . GLN A 1 78 ? -2.628 1.067 18.228 1.00 96.75 78 GLN A O 1
ATOM 614 N N . PHE A 1 79 ? -4.845 0.988 17.804 1.00 95.75 79 PHE A N 1
ATOM 615 C CA . PHE A 1 79 ? -4.841 2.052 16.805 1.00 95.75 79 PHE A CA 1
ATOM 616 C C . PHE A 1 79 ? -4.681 3.414 17.478 1.00 95.75 79 PHE A C 1
ATOM 618 O O . PHE A 1 79 ? -5.174 3.637 18.584 1.00 95.75 79 PHE A O 1
ATOM 625 N N . VAL A 1 80 ? -3.967 4.320 16.815 1.00 94.00 80 VAL A N 1
ATOM 626 C CA . VAL A 1 80 ? -3.720 5.674 17.310 1.00 94.00 80 VAL A CA 1
ATOM 627 C C . VAL A 1 80 ? -4.297 6.706 16.357 1.00 94.00 80 VAL A C 1
ATOM 629 O O . VAL A 1 80 ? -4.279 6.536 15.139 1.00 94.00 80 VAL A O 1
ATOM 632 N N . LEU A 1 81 ? -4.780 7.811 16.923 1.00 88.94 81 LEU A N 1
ATOM 633 C CA . LEU A 1 81 ? -5.136 9.000 16.160 1.00 88.94 81 LEU A CA 1
ATOM 634 C C . LEU A 1 81 ? -3.851 9.763 15.831 1.00 88.94 81 LEU A C 1
ATOM 636 O O . LEU A 1 81 ? -3.445 10.670 16.555 1.00 88.94 81 LEU A O 1
ATOM 640 N N . SER A 1 82 ? -3.177 9.352 14.763 1.00 87.25 82 SER A N 1
ATOM 641 C CA . SER A 1 82 ? -1.989 10.023 14.243 1.00 87.25 82 SER A CA 1
ATOM 642 C C . SER A 1 82 ? -2.177 10.377 12.770 1.00 87.25 82 SER A C 1
ATOM 644 O O . SER A 1 82 ? -2.998 9.794 12.067 1.00 87.25 82 SER A O 1
ATOM 646 N N . LYS A 1 83 ? -1.416 11.369 12.305 1.00 87.31 83 LYS A N 1
ATOM 647 C CA . LYS A 1 83 ? -1.292 11.708 10.884 1.00 87.31 83 LYS A CA 1
ATOM 648 C C . LYS A 1 83 ? 0.145 11.412 10.459 1.00 87.31 83 LYS A C 1
ATOM 650 O O . LYS A 1 83 ? 0.989 12.300 10.582 1.00 87.31 83 LYS A O 1
ATOM 655 N N . PRO A 1 84 ? 0.469 10.172 10.053 1.00 90.69 84 PRO A N 1
ATOM 656 C CA . PRO A 1 84 ? 1.832 9.798 9.696 1.00 90.69 84 PRO A CA 1
ATOM 657 C C . PRO A 1 84 ? 2.230 10.450 8.362 1.00 90.69 84 PRO A C 1
ATOM 659 O O . PRO A 1 84 ? 2.090 9.854 7.299 1.00 90.69 84 PRO A O 1
ATOM 662 N N . THR A 1 85 ? 2.739 11.687 8.412 1.00 94.19 85 THR A N 1
ATOM 663 C CA . THR A 1 85 ? 3.037 12.510 7.223 1.00 94.19 85 THR A CA 1
ATOM 664 C C . THR A 1 85 ? 3.887 11.781 6.185 1.00 94.19 85 THR A C 1
ATOM 666 O O . THR A 1 85 ? 3.559 11.831 5.005 1.00 94.19 85 THR A O 1
ATOM 669 N N . LEU A 1 86 ? 4.938 11.071 6.612 1.00 93.31 86 LEU A N 1
ATOM 670 C CA . LEU A 1 86 ? 5.797 10.311 5.700 1.00 93.31 86 LEU A CA 1
ATOM 671 C C . LEU A 1 86 ? 5.021 9.204 4.971 1.00 93.31 86 LEU A C 1
ATOM 673 O O . LEU A 1 86 ? 5.137 9.082 3.757 1.00 93.31 86 LEU A O 1
ATOM 677 N N . MET A 1 87 ? 4.207 8.425 5.692 1.00 92.81 87 MET A N 1
ATOM 678 C CA . MET A 1 87 ? 3.402 7.360 5.084 1.00 92.81 87 MET A CA 1
ATOM 679 C C . MET A 1 87 ? 2.380 7.941 4.105 1.00 92.81 87 MET A C 1
ATOM 681 O O . MET A 1 87 ? 2.258 7.452 2.989 1.00 92.81 87 MET A O 1
ATOM 685 N N . ASN A 1 88 ? 1.703 9.030 4.479 1.00 93.25 88 ASN A N 1
ATOM 686 C CA . ASN A 1 88 ? 0.746 9.699 3.598 1.00 93.25 88 ASN A CA 1
ATOM 687 C C . ASN A 1 88 ? 1.411 10.179 2.301 1.00 93.25 88 ASN A C 1
ATOM 689 O O . ASN A 1 88 ? 0.898 9.922 1.218 1.00 93.25 88 ASN A O 1
ATOM 693 N N . GLN A 1 89 ? 2.591 10.798 2.400 1.00 93.81 89 GLN A N 1
ATOM 694 C CA . GLN A 1 89 ? 3.361 11.222 1.230 1.00 93.81 89 GLN A CA 1
ATOM 695 C C . GLN A 1 89 ? 3.783 10.043 0.346 1.00 93.81 89 GLN A C 1
ATOM 697 O O . GLN A 1 89 ? 3.764 10.172 -0.875 1.00 93.81 89 GLN A O 1
ATOM 702 N N . LEU A 1 90 ? 4.151 8.898 0.931 1.00 92.44 90 LEU A N 1
ATOM 703 C CA . LEU A 1 90 ? 4.467 7.691 0.164 1.00 92.44 90 LEU A CA 1
ATOM 704 C C . LEU A 1 90 ? 3.230 7.162 -0.573 1.00 92.44 90 LEU A C 1
ATOM 706 O O . LEU A 1 90 ? 3.303 6.930 -1.777 1.00 92.44 90 LEU A O 1
ATOM 710 N N . LEU A 1 91 ? 2.090 7.038 0.111 1.00 92.12 91 LEU A N 1
ATOM 711 C CA . LEU A 1 91 ? 0.831 6.571 -0.485 1.00 92.12 91 LEU A CA 1
ATOM 712 C C . LEU A 1 91 ? 0.316 7.496 -1.599 1.00 92.12 91 LEU A C 1
ATOM 714 O O . LEU A 1 91 ? -0.26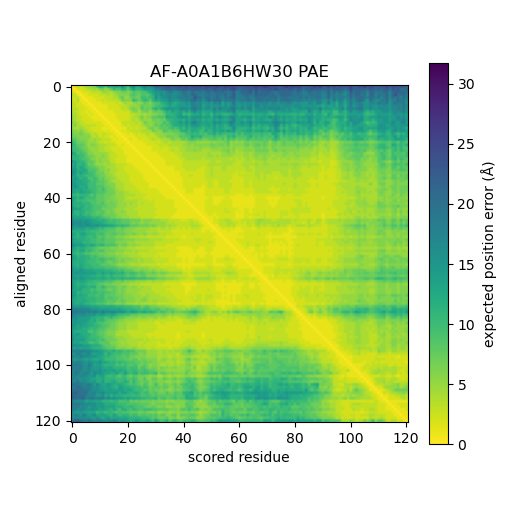5 7.018 -2.570 1.00 92.12 91 LEU A O 1
ATOM 718 N N . ASP A 1 92 ? 0.550 8.805 -1.491 1.00 90.12 92 ASP A N 1
ATOM 719 C CA . ASP A 1 92 ? 0.179 9.775 -2.528 1.00 90.12 92 ASP A CA 1
ATOM 720 C C . ASP A 1 92 ? 1.060 9.692 -3.778 1.00 90.12 92 ASP A C 1
ATOM 722 O O . ASP A 1 92 ? 0.616 10.041 -4.871 1.00 90.12 92 ASP A O 1
ATOM 726 N N . ARG A 1 93 ? 2.316 9.258 -3.634 1.00 89.31 93 ARG A N 1
ATOM 727 C CA . ARG A 1 93 ? 3.274 9.159 -4.747 1.00 89.31 93 ARG A CA 1
ATOM 728 C C . ARG A 1 93 ? 3.320 7.782 -5.379 1.00 89.31 93 ARG A C 1
ATOM 730 O O . ARG A 1 93 ? 3.807 7.661 -6.502 1.00 89.31 93 ARG A O 1
ATOM 737 N N . LEU A 1 94 ? 2.849 6.758 -4.674 1.00 89.44 94 LEU A N 1
ATOM 738 C CA . LEU A 1 94 ? 2.777 5.421 -5.226 1.00 89.44 94 LEU A CA 1
ATOM 739 C C . LEU A 1 94 ? 1.759 5.380 -6.372 1.00 89.44 94 LEU A C 1
ATOM 741 O O . LEU A 1 94 ? 0.623 5.828 -6.211 1.00 89.44 94 LEU A O 1
ATOM 745 N N . PRO A 1 95 ? 2.143 4.804 -7.520 1.00 85.56 95 PRO A N 1
ATOM 746 C CA . PRO A 1 95 ? 1.223 4.430 -8.576 1.00 85.56 95 PRO A CA 1
ATOM 747 C C . PRO A 1 95 ? 0.023 3.672 -8.029 1.00 85.56 95 PRO A C 1
ATOM 749 O O . PRO A 1 95 ? 0.186 2.647 -7.368 1.00 85.56 95 PRO A O 1
ATOM 752 N N . LYS A 1 96 ? -1.185 4.159 -8.307 1.00 80.69 96 LYS A N 1
ATOM 753 C CA . LYS A 1 96 ? -2.416 3.490 -7.886 1.00 80.69 96 LYS A CA 1
ATOM 754 C C . LYS A 1 96 ? -2.944 2.654 -9.054 1.00 80.69 96 LYS A C 1
ATOM 756 O O . LYS A 1 96 ? -3.036 3.176 -10.169 1.00 80.69 96 LYS A O 1
ATOM 761 N N . PRO A 1 97 ? -3.224 1.356 -8.857 1.00 83.88 97 PRO A N 1
ATOM 762 C CA . PRO A 1 97 ? -3.919 0.575 -9.868 1.00 83.88 97 PRO A CA 1
ATOM 763 C C . PRO A 1 97 ? -5.372 1.039 -9.975 1.00 83.88 97 PRO A C 1
ATOM 765 O O . PRO A 1 97 ? -5.928 1.591 -9.024 1.00 83.88 97 PRO A O 1
ATOM 768 N N . CYS A 1 98 ? -6.002 0.762 -11.113 1.00 87.56 98 CYS A N 1
ATOM 769 C CA . CYS A 1 98 ? -7.451 0.872 -11.233 1.00 87.56 98 CYS A CA 1
ATOM 770 C C . CYS A 1 98 ? -8.142 0.043 -10.123 1.00 87.56 98 CYS A C 1
ATOM 772 O O . CYS A 1 98 ? -7.745 -1.104 -9.890 1.00 87.56 98 CYS A O 1
ATOM 774 N N . PRO A 1 99 ? -9.198 0.552 -9.458 1.00 83.81 99 PRO A N 1
ATOM 775 C CA . PRO A 1 99 ? -9.938 -0.210 -8.445 1.00 83.81 99 PRO A CA 1
ATOM 776 C C . PRO A 1 99 ? -10.542 -1.518 -8.986 1.00 83.81 99 PRO A C 1
ATOM 778 O O . PRO A 1 99 ? -10.741 -2.465 -8.223 1.00 83.81 99 PRO A O 1
ATOM 781 N N . PHE A 1 100 ? -10.761 -1.611 -10.302 1.00 88.56 100 PHE A N 1
ATOM 782 C CA . PHE A 1 100 ? -11.271 -2.796 -10.998 1.00 88.56 100 PHE A CA 1
ATOM 783 C C . PHE A 1 100 ? -10.174 -3.784 -11.431 1.00 88.56 100 PHE A C 1
ATOM 785 O O . PHE A 1 100 ? -10.436 -4.704 -12.209 1.00 88.56 100 PHE A O 1
ATOM 792 N N . ILE A 1 101 ? -8.944 -3.653 -10.915 1.00 86.31 101 ILE A N 1
ATOM 793 C CA . ILE A 1 101 ? -7.839 -4.581 -11.219 1.00 86.31 101 ILE A CA 1
ATOM 794 C C . ILE A 1 101 ? -8.171 -6.037 -10.888 1.00 86.31 101 ILE A C 1
ATOM 796 O O . ILE A 1 101 ? -7.764 -6.960 -11.587 1.00 86.31 101 ILE A O 1
ATOM 800 N N . ARG A 1 102 ? -8.984 -6.252 -9.850 1.00 82.88 102 ARG A N 1
ATOM 801 C CA . ARG A 1 102 ? -9.450 -7.586 -9.447 1.00 82.88 102 ARG A CA 1
ATOM 802 C C . ARG A 1 102 ? -10.548 -8.140 -10.357 1.00 82.88 102 ARG A C 1
ATOM 804 O O . ARG A 1 102 ? -10.744 -9.350 -10.377 1.00 82.88 102 ARG A O 1
ATOM 811 N N . THR A 1 103 ? -11.236 -7.275 -11.096 1.00 88.88 103 THR A N 1
ATOM 812 C CA . THR A 1 103 ? -12.272 -7.650 -12.068 1.00 88.88 103 THR A CA 1
ATOM 813 C C . THR A 1 103 ? -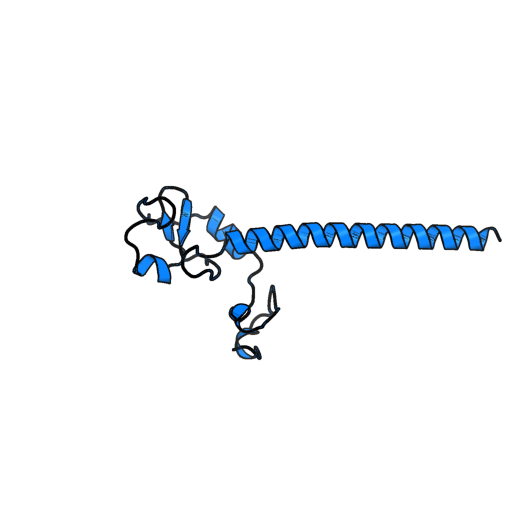11.676 -7.904 -13.458 1.00 88.88 103 THR A C 1
ATOM 815 O O . THR A 1 103 ? -12.291 -8.589 -14.268 1.00 88.88 103 THR A O 1
ATOM 818 N N . GLY A 1 104 ? -10.457 -7.415 -13.718 1.00 89.00 104 GLY A N 1
ATOM 819 C CA . GLY A 1 104 ? -9.694 -7.714 -14.934 1.00 89.00 104 GLY A CA 1
ATOM 820 C C . GLY A 1 104 ? -8.951 -6.525 -15.546 1.00 89.00 104 GLY A C 1
ATOM 821 O O . GLY A 1 104 ? -8.203 -6.721 -16.501 1.00 89.00 104 GLY A O 1
ATOM 822 N N . CYS A 1 105 ? -9.100 -5.309 -15.008 1.00 89.81 105 CYS A N 1
ATOM 823 C CA . CYS A 1 105 ? -8.400 -4.144 -15.549 1.00 89.81 105 CYS A CA 1
ATOM 824 C C . CYS A 1 105 ? -6.887 -4.217 -15.280 1.00 89.81 105 CYS A C 1
ATOM 826 O O . CYS A 1 105 ? -6.458 -4.398 -14.147 1.00 89.81 105 CYS A O 1
ATOM 828 N N . SER A 1 106 ? -6.048 -4.019 -16.295 1.00 86.38 106 SER A N 1
ATOM 829 C CA . SER A 1 106 ? -4.584 -4.023 -16.142 1.00 86.38 106 SER A CA 1
ATOM 830 C C . SER A 1 106 ? -3.970 -2.624 -16.014 1.00 86.38 106 SER A C 1
ATOM 832 O O . SER A 1 106 ? -2.748 -2.488 -16.054 1.00 86.38 106 SER A O 1
ATOM 834 N N . ALA A 1 107 ? -4.791 -1.574 -15.898 1.00 83.00 107 ALA A N 1
ATOM 835 C CA . ALA A 1 107 ? -4.308 -0.199 -15.821 1.00 83.00 107 ALA A CA 1
ATOM 836 C C . ALA A 1 107 ? -3.626 0.080 -14.469 1.00 83.00 107 ALA A C 1
ATOM 838 O O . ALA A 1 107 ? -4.247 0.018 -13.403 1.00 83.00 107 ALA A O 1
ATOM 839 N N . ILE A 1 108 ? -2.340 0.424 -14.534 1.00 75.75 108 ILE A N 1
ATOM 840 C CA . ILE A 1 108 ? -1.527 0.920 -13.421 1.00 75.75 108 ILE A CA 1
ATOM 841 C C . ILE A 1 108 ? -1.221 2.381 -13.750 1.00 75.75 108 ILE A C 1
ATOM 843 O O . ILE A 1 108 ? -0.671 2.631 -14.817 1.00 75.75 108 ILE A O 1
ATOM 847 N N . LEU A 1 109 ? -1.584 3.326 -12.870 1.00 76.50 109 LEU A N 1
ATOM 848 C CA . LEU A 1 109 ? -1.703 4.760 -13.206 1.00 76.50 109 LEU A CA 1
ATOM 849 C C . LEU A 1 109 ? -2.736 5.012 -14.314 1.00 76.50 109 LEU A C 1
ATOM 851 O O . LEU A 1 109 ? -2.383 5.519 -15.379 1.00 76.50 109 LEU A O 1
ATOM 855 N N . PRO A 1 110 ? -4.005 4.635 -14.101 1.00 78.81 110 PRO A N 1
ATOM 856 C CA . PRO A 1 110 ? -5.040 5.003 -15.049 1.00 78.81 110 PRO A CA 1
ATOM 857 C C . PRO A 1 110 ? -5.123 6.531 -15.205 1.00 78.81 110 PRO A C 1
ATOM 859 O O . PRO A 1 110 ? -4.870 7.271 -14.251 1.00 78.81 110 PRO A O 1
ATOM 862 N N . GLU A 1 111 ? -5.491 6.994 -16.402 1.00 82.81 111 GLU A N 1
ATOM 863 C CA . GLU A 1 111 ? -5.792 8.409 -16.638 1.00 82.81 111 GLU A CA 1
ATOM 864 C C . GLU A 1 111 ? -6.908 8.889 -15.700 1.00 82.81 111 GLU A C 1
ATOM 866 O O . GLU A 1 111 ? -7.769 8.106 -15.277 1.00 82.81 111 GLU A O 1
ATOM 871 N N . GLU A 1 112 ? -6.907 10.184 -15.375 1.00 82.31 112 GLU A N 1
ATOM 872 C CA . GLU A 1 112 ? -7.985 10.770 -14.580 1.00 82.31 112 GLU A CA 1
ATOM 873 C C . GLU A 1 112 ? -9.344 10.473 -15.235 1.00 82.31 112 GLU A C 1
ATOM 875 O O . GLU A 1 112 ? -9.526 10.632 -16.442 1.00 82.31 112 GLU A O 1
ATOM 880 N N . GLY A 1 113 ? -10.295 9.983 -14.438 1.00 82.69 113 GLY A N 1
ATOM 881 C CA . GLY A 1 113 ? -11.625 9.600 -14.917 1.00 82.69 113 GLY A CA 1
ATOM 882 C C . GLY A 1 113 ? -11.739 8.189 -15.506 1.00 82.69 113 GLY A C 1
ATOM 883 O O . GLY A 1 113 ? -12.853 7.776 -15.814 1.00 82.69 113 GLY A O 1
ATOM 884 N N . HIS A 1 114 ? -10.657 7.403 -15.607 1.00 90.44 114 HIS A N 1
ATOM 885 C CA . HIS A 1 114 ? -10.709 6.012 -16.095 1.00 90.44 114 HIS A CA 1
ATOM 886 C C . HIS A 1 114 ? -11.792 5.156 -15.439 1.00 90.44 114 HIS A C 1
ATOM 888 O O . HIS A 1 114 ? -12.416 4.329 -16.095 1.00 90.44 114 HIS A O 1
ATOM 894 N N . GLU A 1 115 ? -12.035 5.351 -14.146 1.00 86.88 115 GLU A N 1
ATOM 895 C CA . GLU A 1 115 ? -13.027 4.587 -13.388 1.00 86.88 115 GLU A CA 1
ATOM 896 C C . GLU A 1 115 ? -14.461 4.760 -13.918 1.00 86.88 115 GLU A C 1
ATOM 898 O O . GLU A 1 115 ? -15.289 3.870 -13.730 1.00 86.88 115 GLU A O 1
ATOM 903 N N . GLU A 1 116 ? -14.757 5.868 -14.604 1.00 91.12 116 GLU A N 1
ATOM 904 C CA . GLU A 1 116 ? -16.084 6.165 -15.157 1.00 91.12 116 GLU A CA 1
ATOM 905 C C . GLU A 1 116 ? -16.385 5.367 -16.430 1.00 91.12 116 GLU A C 1
ATOM 907 O O . GLU A 1 116 ? -17.543 5.042 -16.696 1.00 91.12 116 GLU A O 1
ATOM 912 N N . TYR A 1 117 ? -15.347 5.031 -17.199 1.00 90.38 117 TYR A N 1
ATOM 913 C CA . TYR A 1 117 ? -15.447 4.334 -18.484 1.00 90.38 117 TYR A CA 1
ATOM 914 C C . TYR A 1 117 ? -14.688 2.999 -18.508 1.00 90.38 117 TYR A C 1
ATOM 916 O O . TYR A 1 117 ? -14.520 2.398 -19.568 1.00 90.38 117 TYR A O 1
ATOM 924 N N . CYS A 1 118 ? -14.231 2.520 -17.350 1.00 91.88 118 CYS A N 1
ATOM 925 C CA . CYS A 1 118 ? -13.556 1.236 -17.234 1.00 91.88 118 CYS A CA 1
ATOM 926 C C . CYS A 1 118 ? -14.515 0.103 -17.619 1.00 91.88 118 CYS A C 1
ATOM 928 O O . CYS A 1 118 ? -15.569 -0.064 -17.006 1.00 91.88 118 CYS A O 1
ATOM 930 N N . GLU A 1 119 ? -14.119 -0.726 -18.585 1.00 93.75 119 GLU A N 1
ATOM 931 C CA . GLU A 1 119 ? -14.913 -1.874 -19.048 1.00 93.75 119 GLU A CA 1
ATOM 932 C C . GLU A 1 119 ? -15.155 -2.928 -17.950 1.00 93.75 119 GLU A C 1
ATOM 934 O O . GLU A 1 119 ? -16.051 -3.759 -18.072 1.00 93.75 119 GLU A O 1
ATOM 939 N N . PHE A 1 120 ? -14.370 -2.882 -16.868 1.00 91.25 120 PHE A N 1
ATOM 940 C CA . PHE A 1 120 ? -14.413 -3.816 -15.741 1.00 91.25 120 PHE A CA 1
ATOM 941 C C . PHE A 1 120 ? -15.147 -3.265 -14.497 1.00 91.25 120 PHE A C 1
ATOM 943 O O . PHE A 1 120 ? -14.994 -3.838 -13.414 1.00 91.25 120 PHE A O 1
ATOM 950 N N . ARG A 1 121 ? -15.885 -2.150 -14.633 1.00 84.25 121 ARG A N 1
ATOM 951 C CA . ARG A 1 121 ? -16.643 -1.501 -13.547 1.00 84.25 121 ARG A CA 1
ATOM 952 C C . ARG A 1 121 ? -17.723 -2.384 -12.917 1.00 84.25 121 ARG A C 1
ATOM 954 O O . ARG A 1 121 ? -18.439 -3.082 -13.665 1.00 84.25 121 ARG A O 1
#

Mean predicted aligned error: 6.57 Å

Radius of gyration: 21.8 Å; Cα contacts (8 Å, |Δi|>4): 119; chains: 1; bounding box: 52×20×66 Å

InterPro domains:
  IPR001841 Zinc finger, RING-type [PS50089] (41-76)
  IPR004162 E3 ubiquitin-protein ligase SINA-like, animal [PTHR45877] (34-121)
  IPR013083 Zinc finger, RING/FYVE/PHD-type [G3DSA:3.30.40.10] (14-120)
  IPR049548 E3 ubiquitin-protein ligase Sina-like, RING finger [PF21362] (41-75)

Sequence (121 aa):
IFYLTQLISIHKIMSENLDGLEEKLREVGIRLLELQKLAECPVCFYPLDVAHSQCRNGHAVCSSCTSKLNMCPLCKEQFVLSKPTLMNQLLDRLPKPCPFIRTGCSAILPEEGHEEYCEFR

pLDDT: mean 90.59, std 5.15, range [70.38, 97.94]